Protein AF-A0A356D7M5-F1 (afdb_monomer_lite)

Foldseek 3Di:
DDDDDDDPPPDPPQQQLVWKWKWFWDLVLLVLLVVLVHPWHADNPDGIWMWTQGQQWIWIAHTPVGIDTGDRWDAAQAWDWLPLADPDTDIAHHGWTWDCPSQWIWIDDPVQLKIWIFGADNVPSHGNHIIITGPTDTDRDRDDPPPPPDDDDDDDDDDD

Structure (mmCIF, N/CA/C/O backbone):
data_AF-A0A356D7M5-F1
#
_entry.id   AF-A0A356D7M5-F1
#
loop_
_atom_site.group_PDB
_atom_site.id
_atom_site.type_symbol
_atom_site.label_atom_id
_atom_site.label_alt_id
_atom_site.label_comp_id
_atom_site.label_asym_id
_atom_site.label_entity_id
_atom_site.label_seq_id
_atom_site.pdbx_PDB_ins_code
_atom_site.Cartn_x
_atom_site.Cartn_y
_atom_site.Cartn_z
_atom_site.occupancy
_atom_site.B_iso_or_equiv
_atom_site.auth_seq_id
_atom_site.auth_comp_id
_atom_site.auth_asym_id
_atom_site.auth_atom_id
_atom_site.pdbx_PDB_model_num
ATOM 1 N N . MET A 1 1 ? -7.886 -54.446 -25.895 1.00 41.19 1 MET A N 1
ATOM 2 C CA . MET A 1 1 ? -8.118 -53.097 -26.451 1.00 41.19 1 MET A CA 1
ATOM 3 C C . MET A 1 1 ? -8.344 -52.152 -25.288 1.00 41.19 1 MET A C 1
ATOM 5 O O . MET A 1 1 ? -9.245 -52.403 -24.498 1.00 41.19 1 MET A O 1
ATOM 9 N N . LEU A 1 2 ? -7.453 -51.170 -25.135 1.00 37.38 2 LEU A N 1
ATOM 10 C CA . LEU A 1 2 ? -7.485 -50.152 -24.083 1.00 37.38 2 LEU A CA 1
ATOM 11 C C . LEU A 1 2 ? -8.700 -49.225 -24.253 1.00 37.38 2 LEU A C 1
ATOM 13 O O . LEU A 1 2 ? -9.018 -48.825 -25.372 1.00 37.38 2 LEU A O 1
ATOM 17 N N . LEU A 1 3 ? -9.328 -48.877 -23.126 1.00 44.66 3 LEU A N 1
ATOM 18 C CA . LEU A 1 3 ? -10.275 -47.769 -22.998 1.00 44.66 3 LEU A CA 1
ATOM 19 C C . LEU A 1 3 ? -9.586 -46.441 -23.333 1.00 44.66 3 LEU A C 1
ATOM 21 O O . LEU A 1 3 ? -8.499 -46.173 -22.825 1.00 44.66 3 LEU A O 1
ATOM 25 N N . VAL A 1 4 ? -10.280 -45.565 -24.058 1.00 46.41 4 VAL A N 1
ATOM 26 C CA . VAL A 1 4 ? -9.991 -44.126 -24.045 1.00 46.41 4 VAL A CA 1
ATOM 27 C C . VAL A 1 4 ? -11.286 -43.403 -23.699 1.00 46.41 4 VAL A C 1
ATOM 29 O O . VAL A 1 4 ? -12.134 -43.150 -24.551 1.00 46.41 4 VAL A O 1
ATOM 32 N N . SER A 1 5 ? -11.451 -43.115 -22.411 1.00 47.81 5 SER A N 1
ATOM 33 C CA . SER A 1 5 ? -12.431 -42.147 -21.928 1.00 47.81 5 SER A CA 1
ATOM 34 C C . SER A 1 5 ? -11.863 -40.754 -22.181 1.00 47.81 5 SER A C 1
ATOM 36 O O . SER A 1 5 ? -10.952 -40.316 -21.482 1.00 47.81 5 SER A O 1
ATOM 38 N N . THR A 1 6 ? -12.374 -40.053 -23.188 1.00 47.94 6 THR A N 1
ATOM 39 C CA . THR A 1 6 ? -12.081 -38.632 -23.396 1.00 47.94 6 THR A CA 1
ATOM 40 C C . THR A 1 6 ? -12.742 -37.815 -22.287 1.00 47.94 6 THR A C 1
ATOM 42 O O . THR A 1 6 ? -13.936 -37.523 -22.350 1.00 47.94 6 THR A O 1
ATOM 45 N N . LEU A 1 7 ? -11.970 -37.450 -21.261 1.00 44.62 7 LEU A N 1
ATOM 46 C CA . LEU A 1 7 ? -12.317 -36.342 -20.376 1.00 44.62 7 LEU A CA 1
ATOM 47 C C . LEU A 1 7 ? -12.173 -35.035 -21.162 1.00 44.62 7 LEU A C 1
ATOM 49 O O . LEU A 1 7 ? -11.067 -34.562 -21.409 1.00 44.62 7 LEU A O 1
ATOM 53 N N . LEU A 1 8 ? -13.301 -34.440 -21.541 1.00 43.56 8 LEU A N 1
ATOM 54 C CA . LEU A 1 8 ? -13.350 -33.047 -21.969 1.00 43.56 8 LEU A CA 1
ATOM 55 C C . LEU A 1 8 ? -13.308 -32.167 -20.713 1.00 43.56 8 LEU A C 1
ATOM 57 O O . LEU A 1 8 ? -14.339 -31.879 -20.111 1.00 43.56 8 LEU A O 1
ATOM 61 N N . LEU A 1 9 ? -12.110 -31.749 -20.301 1.00 44.34 9 LEU A N 1
ATOM 62 C CA . LEU A 1 9 ? -11.935 -30.634 -19.367 1.00 44.34 9 LEU A CA 1
ATOM 63 C C . LEU A 1 9 ? -12.141 -29.315 -20.125 1.00 44.34 9 LEU A C 1
ATOM 65 O O . LEU A 1 9 ? -11.195 -28.600 -20.442 1.00 44.34 9 LEU A O 1
ATOM 69 N N . SER A 1 10 ? -13.391 -28.981 -20.439 1.00 48.34 10 SER A N 1
ATOM 70 C CA . SER A 1 10 ? -13.758 -27.621 -20.836 1.00 48.34 10 SER A CA 1
ATOM 71 C C . SER A 1 10 ? -13.928 -26.781 -19.572 1.00 48.34 10 SER A C 1
ATOM 73 O O . SER A 1 10 ? -15.020 -26.686 -19.016 1.00 48.34 10 SER A O 1
ATOM 75 N N . GLY A 1 11 ? -12.819 -26.223 -19.094 1.00 40.78 11 GLY A N 1
ATOM 76 C CA . GLY A 1 11 ? -12.774 -25.369 -17.913 1.00 40.78 11 GLY A CA 1
ATOM 77 C C . GLY A 1 11 ? -11.823 -24.194 -18.099 1.00 40.78 11 GLY A C 1
ATOM 78 O O . GLY A 1 11 ? -10.948 -23.988 -17.268 1.00 40.78 11 GLY A O 1
ATOM 79 N N . CYS A 1 12 ? -11.968 -23.419 -19.176 1.00 44.22 12 CYS A N 1
ATOM 80 C CA . CYS A 1 12 ? -11.412 -22.066 -19.199 1.00 44.22 12 CYS A CA 1
ATOM 81 C C . CYS A 1 12 ? -12.345 -21.166 -18.385 1.00 44.22 12 CYS A C 1
ATOM 83 O O . CYS A 1 12 ? -13.221 -20.501 -18.935 1.00 44.22 12 CYS A O 1
ATOM 85 N N . ASN A 1 13 ? -12.177 -21.164 -17.062 1.00 40.31 13 ASN A N 1
ATOM 86 C CA . ASN A 1 13 ? -12.686 -20.064 -16.256 1.00 40.31 13 ASN A CA 1
ATOM 87 C C . ASN A 1 13 ? -11.842 -18.841 -16.620 1.00 40.31 13 ASN A C 1
ATOM 89 O O . ASN A 1 13 ? -10.735 -18.672 -16.115 1.00 40.31 13 ASN A O 1
ATOM 93 N N . LEU A 1 14 ? -12.346 -18.014 -17.538 1.00 40.84 14 LEU A N 1
ATOM 94 C CA . LEU A 1 14 ? -11.925 -16.622 -17.624 1.00 40.84 14 LEU A CA 1
ATOM 95 C C . LEU A 1 14 ? -12.161 -16.024 -16.238 1.00 40.84 14 LEU A C 1
ATOM 97 O O . LEU A 1 14 ? -13.302 -15.746 -15.865 1.00 40.84 14 LEU A O 1
ATOM 101 N N . ILE A 1 15 ? -11.093 -15.853 -15.458 1.00 45.78 15 ILE A N 1
ATOM 102 C CA . ILE A 1 15 ? -11.138 -14.983 -14.289 1.00 45.78 15 ILE A CA 1
ATOM 103 C C . ILE A 1 15 ? -11.249 -13.584 -14.871 1.00 45.78 15 ILE A C 1
ATOM 105 O O . ILE A 1 15 ? -10.267 -12.942 -15.242 1.00 45.78 15 ILE A O 1
ATOM 109 N N . ARG A 1 16 ? -12.490 -13.141 -15.044 1.00 45.72 16 ARG A N 1
ATOM 110 C CA . ARG A 1 16 ? -12.788 -11.767 -15.395 1.00 45.72 16 ARG A CA 1
ATOM 111 C C . ARG A 1 16 ? -12.283 -10.941 -14.220 1.00 45.72 16 ARG A C 1
ATOM 113 O O . ARG A 1 16 ? -12.908 -10.934 -13.167 1.00 45.72 16 ARG A O 1
ATOM 120 N N . SER A 1 17 ? -11.125 -10.300 -14.370 1.00 51.16 17 SER A N 1
ATOM 121 C CA . SER A 1 17 ? -10.681 -9.302 -13.402 1.00 51.16 17 SER A CA 1
ATOM 122 C C . SER A 1 17 ? -11.764 -8.232 -13.355 1.00 51.16 17 SER A C 1
ATOM 124 O O . SER A 1 17 ? -11.896 -7.432 -14.281 1.00 51.16 17 SER A O 1
ATOM 126 N N . GLU A 1 18 ? -12.578 -8.229 -12.300 1.00 61.41 18 GLU A N 1
ATOM 127 C CA . GLU A 1 18 ? -13.708 -7.308 -12.205 1.00 61.41 18 GLU A CA 1
ATOM 128 C C . GLU A 1 18 ? -13.230 -5.847 -12.200 1.00 61.41 18 GLU A C 1
ATOM 130 O O . GLU A 1 18 ? -13.965 -4.941 -12.615 1.00 61.41 18 GLU A O 1
ATOM 135 N N . ARG A 1 19 ? -11.992 -5.597 -11.741 1.00 83.62 19 ARG A N 1
ATOM 136 C CA . ARG A 1 19 ? -11.424 -4.260 -11.557 1.00 83.62 19 ARG A CA 1
ATOM 137 C C . ARG A 1 19 ? -9.889 -4.272 -11.689 1.00 83.62 19 ARG A C 1
ATOM 139 O O . ARG A 1 19 ? -9.196 -4.682 -10.763 1.00 83.62 19 ARG A O 1
ATOM 146 N N . ALA A 1 20 ? -9.374 -3.794 -12.822 1.00 91.25 20 ALA A N 1
ATOM 147 C CA . ALA A 1 20 ? -7.956 -3.479 -13.011 1.00 91.25 20 ALA A CA 1
ATOM 148 C C . ALA A 1 20 ? -7.731 -1.965 -12.892 1.00 91.25 20 ALA A C 1
ATOM 150 O O . ALA A 1 20 ? -8.600 -1.183 -13.283 1.00 91.25 20 ALA A O 1
ATOM 151 N N . PHE A 1 21 ? -6.574 -1.551 -12.386 1.00 93.38 21 PHE A N 1
ATOM 152 C CA . PHE A 1 21 ? -6.203 -0.156 -12.182 1.00 93.38 21 PHE A CA 1
ATOM 153 C C . PHE A 1 21 ? -4.765 0.075 -12.633 1.00 93.38 21 PHE A C 1
ATOM 155 O O . PHE A 1 21 ? -3.883 -0.715 -12.301 1.00 93.38 21 PHE A O 1
ATOM 162 N N . ASP A 1 22 ? -4.525 1.163 -13.357 1.00 94.44 22 ASP A N 1
ATOM 163 C CA . ASP A 1 22 ? -3.174 1.702 -13.509 1.00 94.44 22 ASP A CA 1
ATOM 164 C C . ASP A 1 22 ? -2.999 2.789 -12.444 1.00 94.44 22 ASP A C 1
ATOM 166 O O . ASP A 1 22 ? -3.803 3.721 -12.382 1.00 94.44 22 ASP A O 1
ATOM 170 N N . CYS A 1 23 ? -1.983 2.653 -11.598 1.00 96.44 23 CYS A N 1
ATOM 171 C CA . CYS A 1 23 ? -1.697 3.577 -10.506 1.00 96.44 23 CYS A CA 1
ATOM 172 C C . CYS A 1 23 ? -0.311 4.202 -10.666 1.00 96.44 23 CYS A C 1
ATOM 174 O O . CYS A 1 23 ? 0.619 3.553 -11.153 1.00 96.44 23 CYS A O 1
ATOM 176 N N . SER A 1 24 ? -0.157 5.431 -10.190 1.00 97.69 24 SER A N 1
ATOM 177 C CA . SER A 1 24 ? 1.128 6.103 -10.010 1.00 97.69 24 SER A CA 1
ATOM 178 C C . SER A 1 24 ? 1.832 5.552 -8.763 1.00 97.69 24 SER A C 1
ATOM 180 O O . SER A 1 24 ? 1.198 5.338 -7.730 1.00 97.69 24 SER A O 1
ATOM 182 N N . ILE A 1 25 ? 3.138 5.295 -8.852 1.00 97.56 25 ILE A N 1
ATOM 183 C CA . ILE A 1 25 ? 3.954 4.848 -7.714 1.00 97.56 25 ILE A CA 1
ATOM 184 C C . ILE A 1 25 ? 4.477 6.079 -6.976 1.00 97.56 25 ILE A C 1
ATOM 186 O O . ILE A 1 25 ? 5.190 6.893 -7.570 1.00 97.56 25 ILE A O 1
ATOM 190 N N . ASP A 1 26 ? 4.190 6.190 -5.678 1.00 96.94 26 ASP A N 1
ATOM 191 C CA . ASP A 1 26 ? 4.836 7.186 -4.827 1.00 96.94 26 ASP A CA 1
ATOM 192 C C . ASP A 1 26 ? 6.297 6.785 -4.569 1.00 96.94 26 ASP A C 1
ATOM 194 O O . ASP A 1 26 ? 6.600 5.869 -3.795 1.00 96.94 26 ASP A O 1
ATOM 198 N N . GLN A 1 27 ? 7.217 7.468 -5.254 1.00 96.38 27 GLN A N 1
ATOM 199 C CA . GLN A 1 27 ? 8.642 7.150 -5.186 1.00 96.38 27 GLN A CA 1
ATOM 200 C C . GLN A 1 27 ? 9.231 7.379 -3.798 1.00 96.38 27 GLN A C 1
ATOM 202 O O . GLN A 1 27 ? 10.138 6.646 -3.419 1.00 96.38 27 GLN A O 1
ATOM 207 N N . SER A 1 28 ? 8.707 8.320 -3.008 1.00 95.75 28 SER A N 1
ATOM 208 C CA . SER A 1 28 ? 9.234 8.566 -1.665 1.00 95.75 28 SER A CA 1
ATOM 209 C C . SER A 1 28 ? 8.990 7.368 -0.748 1.00 95.75 28 SER A C 1
ATOM 211 O O . SER A 1 28 ? 9.889 6.958 -0.017 1.00 95.75 28 SER A O 1
ATOM 213 N N . PHE A 1 29 ? 7.814 6.738 -0.820 1.00 95.81 29 PHE A N 1
ATOM 214 C CA . PHE A 1 29 ? 7.556 5.504 -0.069 1.00 95.81 29 PHE A CA 1
ATOM 215 C C . PHE A 1 29 ? 8.331 4.301 -0.618 1.00 95.81 29 PHE A C 1
ATOM 217 O O . PHE A 1 29 ? 8.822 3.477 0.161 1.00 95.81 29 PHE A O 1
ATOM 224 N N . ASN A 1 30 ? 8.497 4.222 -1.940 1.00 96.25 30 ASN A N 1
ATOM 225 C CA . ASN A 1 30 ? 9.304 3.172 -2.550 1.00 96.25 30 ASN A CA 1
ATOM 226 C C . ASN A 1 30 ? 10.784 3.265 -2.124 1.00 96.25 30 ASN A C 1
ATOM 228 O O . ASN A 1 30 ? 11.392 2.254 -1.775 1.00 96.25 30 ASN A O 1
ATOM 232 N N . GLU A 1 31 ? 11.351 4.473 -2.082 1.00 96.31 31 GLU A N 1
ATOM 233 C CA . GLU A 1 31 ? 12.710 4.743 -1.597 1.00 96.31 31 GLU A CA 1
ATOM 234 C C . GLU A 1 31 ? 12.872 4.367 -0.122 1.00 96.31 31 GLU A C 1
ATOM 236 O O . GLU A 1 31 ? 13.801 3.631 0.211 1.00 96.31 31 GLU A O 1
ATOM 241 N N . ILE A 1 32 ? 11.932 4.760 0.747 1.00 95.12 32 ILE A N 1
ATOM 242 C CA . ILE A 1 32 ? 11.956 4.373 2.168 1.00 95.12 32 ILE A CA 1
ATOM 243 C C . ILE A 1 32 ? 11.990 2.847 2.319 1.00 95.12 32 ILE A C 1
ATOM 245 O O . ILE A 1 32 ? 12.759 2.320 3.124 1.00 95.12 32 ILE A O 1
ATOM 249 N N . SER A 1 33 ? 11.183 2.126 1.539 1.00 95.25 33 SER A N 1
ATOM 250 C CA . SER A 1 33 ? 11.179 0.659 1.560 1.00 95.25 33 SER A CA 1
ATOM 251 C C . SER A 1 33 ? 12.525 0.077 1.153 1.00 95.25 33 SER A C 1
ATOM 253 O O . SER A 1 33 ? 13.014 -0.859 1.780 1.00 95.25 33 SER A O 1
ATOM 255 N N . ARG A 1 34 ? 13.167 0.648 0.130 1.00 95.31 34 ARG A N 1
ATOM 256 C CA . ARG A 1 34 ? 14.503 0.226 -0.310 1.00 95.31 34 ARG A CA 1
ATOM 257 C C . ARG A 1 34 ? 15.553 0.466 0.768 1.00 95.31 34 ARG A C 1
ATOM 259 O O . ARG A 1 34 ? 16.333 -0.436 1.057 1.00 95.31 34 ARG A O 1
ATOM 266 N N . GLU A 1 35 ? 15.552 1.639 1.394 1.00 96.00 35 GLU A N 1
ATOM 267 C CA . GLU A 1 35 ? 16.483 1.985 2.476 1.00 96.00 35 GLU A CA 1
ATOM 268 C C . GLU A 1 35 ? 16.348 1.060 3.691 1.00 96.00 35 GLU A C 1
ATOM 270 O O . GLU A 1 35 ? 17.331 0.766 4.374 1.00 96.00 35 GLU A O 1
ATOM 275 N N . ARG A 1 36 ? 15.131 0.572 3.948 1.00 93.81 36 ARG A N 1
ATOM 276 C CA . ARG A 1 36 ? 14.824 -0.336 5.059 1.00 93.81 36 ARG A CA 1
ATOM 277 C C . ARG A 1 36 ? 14.985 -1.814 4.712 1.00 93.81 36 ARG A C 1
ATOM 279 O O . ARG A 1 36 ? 14.780 -2.652 5.583 1.00 93.81 36 ARG A O 1
ATOM 286 N N . ASN A 1 37 ? 15.411 -2.143 3.490 1.00 92.38 37 ASN A N 1
ATOM 287 C CA . ASN A 1 37 ? 15.461 -3.514 2.974 1.00 92.38 37 ASN A CA 1
ATOM 288 C C . ASN A 1 37 ? 14.098 -4.224 3.068 1.00 92.38 37 ASN A C 1
ATOM 290 O O . ASN A 1 37 ? 14.010 -5.377 3.495 1.00 92.38 37 ASN A O 1
ATOM 294 N N . GLY A 1 38 ? 13.037 -3.516 2.683 1.00 90.50 38 GLY A N 1
ATOM 295 C CA . GLY A 1 38 ? 11.689 -4.054 2.595 1.00 90.50 38 GLY A CA 1
ATOM 296 C C . GLY A 1 38 ? 11.597 -5.267 1.668 1.00 90.50 38 GLY A C 1
ATOM 297 O O . GLY A 1 38 ? 12.377 -5.436 0.733 1.00 90.50 38 GLY A O 1
ATOM 298 N N . LEU A 1 39 ? 10.603 -6.109 1.929 1.00 89.00 39 LEU A N 1
ATOM 299 C CA . LEU A 1 39 ? 10.332 -7.362 1.227 1.00 89.00 39 LEU A CA 1
ATOM 300 C C . LEU A 1 39 ? 9.929 -7.152 -0.236 1.00 89.00 39 LEU A C 1
ATOM 302 O O . LEU A 1 39 ? 10.124 -8.045 -1.055 1.00 89.00 39 LEU A O 1
ATOM 306 N N . PHE A 1 40 ? 9.345 -5.998 -0.553 1.00 88.75 40 PHE A N 1
ATOM 307 C CA . PHE A 1 40 ? 8.913 -5.642 -1.898 1.00 88.75 40 PHE A CA 1
ATOM 308 C C . PHE A 1 40 ? 9.160 -4.159 -2.165 1.00 88.75 40 PHE A C 1
ATOM 310 O O . PHE A 1 40 ? 8.839 -3.281 -1.358 1.00 88.75 40 PHE A O 1
ATOM 317 N N . THR A 1 41 ? 9.743 -3.891 -3.330 1.00 94.62 41 THR A N 1
ATOM 318 C CA . THR A 1 41 ? 10.031 -2.544 -3.834 1.00 94.62 41 THR A CA 1
ATOM 319 C C . THR A 1 41 ? 9.802 -2.527 -5.331 1.00 94.62 41 THR A C 1
ATOM 321 O O . THR A 1 41 ? 9.993 -3.549 -5.980 1.00 94.62 41 THR A O 1
ATOM 324 N N . PHE A 1 42 ? 9.332 -1.423 -5.898 1.00 95.56 42 PHE A N 1
ATOM 325 C CA . PHE A 1 42 ? 9.268 -1.305 -7.352 1.00 95.56 42 PHE A CA 1
ATOM 326 C C . PHE A 1 42 ? 10.659 -0.993 -7.917 1.00 95.56 42 PHE A C 1
ATOM 328 O O . PHE A 1 42 ? 11.445 -0.311 -7.240 1.00 95.56 42 PHE A O 1
ATOM 335 N N . PRO A 1 43 ? 10.939 -1.401 -9.172 1.00 94.94 43 PRO A N 1
ATOM 336 C CA . PRO A 1 43 ? 12.117 -0.936 -9.890 1.00 94.94 43 PRO A CA 1
ATOM 337 C C . PRO A 1 43 ? 12.211 0.591 -9.829 1.00 94.94 43 PRO A C 1
ATOM 339 O O . PRO A 1 43 ? 11.215 1.282 -10.030 1.00 94.94 43 PRO A O 1
ATOM 342 N N . THR A 1 44 ? 13.406 1.141 -9.613 1.00 93.06 44 THR A N 1
ATOM 343 C CA . THR A 1 44 ? 13.597 2.596 -9.423 1.00 93.06 44 THR A CA 1
ATOM 344 C C . THR A 1 44 ? 13.164 3.445 -10.621 1.00 93.06 44 THR A C 1
ATOM 346 O O . THR A 1 44 ? 12.842 4.617 -10.467 1.00 93.06 44 THR A O 1
ATOM 349 N N . ALA A 1 45 ? 13.146 2.866 -11.823 1.00 93.69 45 ALA A N 1
ATOM 350 C CA . ALA A 1 45 ? 12.672 3.536 -13.033 1.00 93.69 45 ALA A CA 1
ATOM 351 C C . ALA A 1 45 ? 11.149 3.414 -13.248 1.00 93.69 45 ALA A C 1
ATOM 353 O O . ALA A 1 45 ? 10.605 4.064 -14.142 1.00 93.69 45 ALA A O 1
ATOM 354 N N . ALA A 1 46 ? 10.457 2.560 -12.487 1.00 95.19 46 ALA A N 1
ATOM 355 C CA . ALA A 1 46 ? 9.024 2.351 -12.632 1.00 95.19 46 ALA A CA 1
ATOM 356 C C . ALA A 1 46 ? 8.262 3.507 -11.984 1.00 95.19 46 ALA A C 1
ATOM 358 O O . ALA A 1 46 ? 8.359 3.732 -10.784 1.00 95.19 46 ALA A O 1
ATOM 359 N N . THR A 1 47 ? 7.468 4.220 -12.778 1.00 95.88 47 THR A N 1
ATOM 360 C CA . THR A 1 47 ? 6.621 5.329 -12.308 1.00 95.88 47 THR A CA 1
ATOM 361 C C . THR A 1 47 ? 5.166 4.924 -12.105 1.00 95.88 47 THR A C 1
ATOM 363 O O . THR A 1 47 ? 4.412 5.641 -11.455 1.00 95.88 47 THR A O 1
ATOM 366 N N . THR A 1 48 ? 4.765 3.779 -12.658 1.00 95.81 48 THR A N 1
ATOM 367 C CA . THR A 1 48 ? 3.399 3.262 -12.591 1.00 95.81 48 THR A CA 1
ATOM 368 C C . THR A 1 48 ? 3.394 1.766 -12.307 1.00 95.81 48 THR A C 1
ATOM 370 O O . THR A 1 48 ? 4.326 1.048 -12.677 1.00 95.81 48 THR A O 1
ATOM 373 N N . ALA A 1 49 ? 2.322 1.300 -11.673 1.00 94.81 49 ALA A N 1
ATOM 374 C CA . ALA A 1 49 ? 2.055 -0.104 -11.406 1.00 94.81 49 ALA A CA 1
ATOM 375 C C . ALA A 1 49 ? 0.636 -0.458 -11.853 1.00 94.81 49 ALA A C 1
ATOM 377 O O . ALA A 1 49 ? -0.283 0.356 -11.749 1.00 94.81 49 ALA A O 1
ATOM 378 N N . ARG A 1 50 ? 0.452 -1.695 -12.323 1.00 93.44 50 ARG A N 1
ATOM 379 C CA . ARG A 1 50 ? -0.880 -2.240 -12.584 1.00 93.44 50 ARG A CA 1
ATOM 380 C C . ARG A 1 50 ? -1.328 -3.091 -11.408 1.00 93.44 50 ARG A C 1
ATOM 382 O O . ARG A 1 50 ? -0.608 -3.999 -10.996 1.00 93.44 50 ARG A O 1
ATOM 389 N N . VAL A 1 51 ? -2.528 -2.798 -10.923 1.00 93.94 51 VAL A N 1
ATOM 390 C CA . VAL A 1 51 ? -3.168 -3.451 -9.783 1.00 93.94 51 VAL A CA 1
ATOM 391 C C . VAL A 1 51 ? -4.453 -4.116 -10.255 1.00 93.94 51 VAL A C 1
ATOM 393 O O . VAL A 1 51 ? -5.271 -3.492 -10.926 1.00 93.94 51 VAL A O 1
ATOM 396 N N . TYR A 1 52 ? -4.662 -5.368 -9.882 1.00 93.75 52 TYR A N 1
ATOM 397 C CA . TYR A 1 52 ? -5.914 -6.082 -10.087 1.00 93.75 52 TYR A CA 1
ATOM 398 C C . TYR A 1 52 ? -6.565 -6.346 -8.740 1.00 93.75 52 TYR A C 1
ATOM 400 O O . TYR A 1 52 ? -5.886 -6.675 -7.770 1.00 93.75 52 TYR A O 1
ATOM 408 N N . LEU A 1 53 ? -7.884 -6.213 -8.687 1.00 93.12 53 LEU A N 1
ATOM 409 C CA . LEU A 1 53 ? -8.682 -6.554 -7.522 1.00 93.12 53 LEU A CA 1
ATOM 410 C C . LEU A 1 53 ? -9.624 -7.699 -7.895 1.00 93.12 53 LEU A C 1
ATOM 412 O O . LEU A 1 53 ? -10.629 -7.484 -8.579 1.00 93.12 53 LEU A O 1
ATOM 416 N N . ILE A 1 54 ? -9.280 -8.907 -7.452 1.00 92.81 54 ILE A N 1
ATOM 417 C CA . ILE A 1 54 ? -9.985 -10.160 -7.75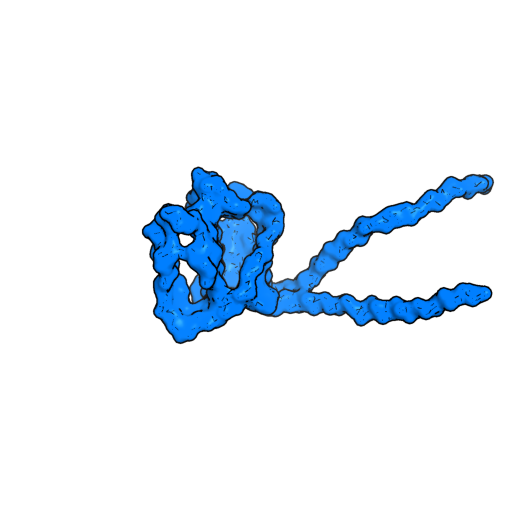5 1.00 92.81 54 ILE A CA 1
ATOM 418 C C . ILE A 1 54 ? -10.439 -10.756 -6.426 1.00 92.81 54 ILE A C 1
ATOM 420 O O . ILE A 1 54 ? -9.619 -10.934 -5.533 1.00 92.81 54 ILE A O 1
ATOM 424 N N . ASP A 1 55 ? -11.742 -10.993 -6.255 1.00 92.44 55 ASP A N 1
ATOM 425 C CA . ASP A 1 55 ? -12.317 -11.497 -4.996 1.00 92.44 55 ASP A CA 1
ATOM 426 C C . ASP A 1 55 ? -11.852 -10.705 -3.756 1.00 92.44 55 ASP A C 1
ATOM 428 O O . ASP A 1 55 ? -11.525 -11.255 -2.708 1.00 92.44 55 ASP A O 1
ATOM 432 N N . ASN A 1 56 ? -11.782 -9.376 -3.902 1.00 94.75 56 ASN A N 1
ATOM 433 C CA . ASN A 1 56 ? -11.254 -8.433 -2.907 1.00 94.75 56 ASN A CA 1
ATOM 434 C C . ASN A 1 56 ? -9.798 -8.687 -2.470 1.00 94.75 56 ASN A C 1
ATOM 436 O O . ASN A 1 56 ? -9.381 -8.185 -1.432 1.00 94.75 56 ASN A O 1
ATOM 440 N N . THR A 1 57 ? -9.020 -9.413 -3.268 1.00 95.38 57 THR A N 1
ATOM 441 C CA . THR A 1 57 ? -7.578 -9.613 -3.099 1.00 95.38 57 THR A CA 1
ATOM 442 C C . THR A 1 57 ? -6.822 -8.762 -4.116 1.00 95.38 57 THR A C 1
ATOM 444 O O . THR A 1 57 ? -7.204 -8.696 -5.289 1.00 95.38 57 THR A O 1
ATOM 447 N N . LEU A 1 58 ? -5.769 -8.076 -3.668 1.00 94.38 58 LEU A N 1
ATOM 448 C CA . LEU A 1 58 ? -4.918 -7.264 -4.539 1.00 94.38 58 LEU A CA 1
ATOM 449 C C . LEU A 1 58 ? -3.865 -8.139 -5.216 1.00 94.38 58 LEU A C 1
ATOM 451 O O . LEU A 1 58 ? -3.163 -8.900 -4.557 1.00 94.38 58 LEU A O 1
ATOM 455 N N . HIS A 1 59 ? -3.712 -7.976 -6.523 1.00 94.19 59 HIS A N 1
ATOM 456 C CA . HIS A 1 59 ? -2.601 -8.535 -7.282 1.00 94.19 59 HIS A CA 1
ATOM 457 C C . HIS A 1 59 ? -1.863 -7.401 -7.977 1.00 94.19 59 HIS A C 1
ATOM 459 O O . HIS A 1 59 ? -2.474 -6.624 -8.711 1.00 94.19 59 HIS A O 1
ATOM 465 N N . ILE A 1 60 ? -0.558 -7.290 -7.757 1.00 92.06 60 ILE A N 1
ATOM 466 C CA . ILE A 1 60 ? 0.263 -6.231 -8.347 1.00 92.06 60 ILE A CA 1
ATOM 467 C C . ILE A 1 60 ? 1.414 -6.869 -9.086 1.00 92.06 60 ILE A C 1
ATOM 469 O O . ILE A 1 60 ? 2.106 -7.729 -8.548 1.00 92.06 60 ILE A O 1
ATOM 473 N N . MET A 1 61 ? 1.635 -6.421 -10.310 1.00 85.81 61 MET A N 1
ATOM 474 C CA . MET A 1 61 ? 2.713 -6.955 -11.127 1.00 85.81 61 MET A CA 1
ATOM 475 C C . MET A 1 61 ? 3.982 -6.111 -11.015 1.00 85.81 61 MET A C 1
ATOM 477 O O . MET A 1 61 ? 3.904 -4.895 -10.823 1.00 85.81 61 MET A O 1
ATOM 481 N N . LYS A 1 62 ? 5.133 -6.742 -11.277 1.00 84.94 62 LYS A N 1
ATOM 482 C CA . LYS A 1 62 ? 6.434 -6.078 -11.503 1.00 84.94 62 LYS A CA 1
ATOM 483 C C . LYS A 1 62 ? 7.060 -5.390 -10.279 1.00 84.94 62 LYS A C 1
ATOM 485 O O . LYS A 1 62 ? 7.677 -4.333 -10.430 1.00 84.94 62 LYS A O 1
ATOM 490 N N . PHE A 1 63 ? 6.963 -5.980 -9.090 1.00 88.44 63 PHE A N 1
ATOM 491 C CA . PHE A 1 63 ? 7.917 -5.631 -8.034 1.00 88.44 63 PHE A CA 1
ATOM 492 C C . PHE A 1 63 ? 9.318 -6.173 -8.373 1.00 88.44 63 PHE A C 1
ATOM 494 O O . PHE A 1 63 ? 9.462 -7.179 -9.076 1.00 88.44 63 PHE A O 1
ATOM 501 N N . ASP A 1 64 ? 10.360 -5.531 -7.842 1.00 85.69 64 ASP A N 1
ATOM 502 C CA . ASP A 1 64 ? 11.694 -6.117 -7.718 1.00 85.69 64 ASP A CA 1
ATOM 503 C C . ASP A 1 64 ? 11.552 -7.378 -6.847 1.00 85.69 64 ASP A C 1
ATOM 505 O O . ASP A 1 64 ? 11.359 -7.287 -5.635 1.00 85.69 64 ASP A O 1
ATOM 509 N N . GLY A 1 65 ? 11.583 -8.559 -7.472 1.00 75.25 65 GLY A N 1
ATOM 510 C CA . GLY A 1 65 ? 11.375 -9.848 -6.796 1.00 75.25 65 GLY A CA 1
ATOM 511 C C . GLY A 1 65 ? 10.160 -10.651 -7.270 1.00 75.25 65 GLY A C 1
ATOM 512 O O . GLY A 1 65 ? 10.026 -11.806 -6.873 1.00 75.25 65 GLY A O 1
ATOM 513 N N . GLY A 1 66 ? 9.325 -10.094 -8.153 1.00 85.44 66 GLY A N 1
ATOM 514 C CA . GLY A 1 66 ? 8.211 -10.804 -8.787 1.00 85.44 66 GLY A CA 1
ATOM 515 C C . GLY A 1 66 ? 6.867 -10.103 -8.622 1.00 85.44 66 GLY A C 1
ATOM 516 O O . GLY A 1 66 ? 6.791 -8.925 -8.281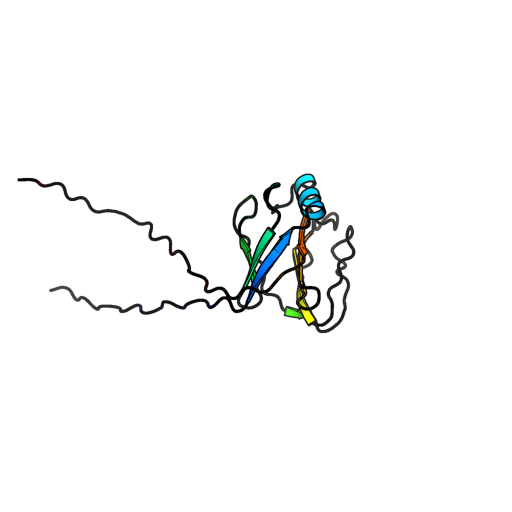 1.00 85.44 66 GLY A O 1
ATOM 517 N N . ASP A 1 67 ? 5.792 -10.832 -8.892 1.00 90.38 67 ASP A N 1
ATOM 518 C CA . ASP A 1 67 ? 4.435 -10.326 -8.710 1.00 90.38 67 ASP A CA 1
ATOM 519 C C . ASP A 1 67 ? 3.976 -10.528 -7.259 1.00 90.38 67 ASP A C 1
ATOM 521 O O . ASP A 1 67 ? 4.340 -11.498 -6.592 1.00 90.38 67 ASP A O 1
ATOM 525 N N . TYR A 1 68 ? 3.154 -9.607 -6.770 1.00 91.19 68 TYR A N 1
ATOM 526 C CA . TYR A 1 68 ? 2.573 -9.638 -5.436 1.00 91.19 68 TYR A CA 1
ATOM 527 C C . TYR A 1 68 ? 1.128 -10.119 -5.486 1.00 91.19 68 TYR A C 1
ATOM 529 O O . TYR A 1 68 ? 0.333 -9.640 -6.296 1.00 91.19 68 TYR A O 1
ATOM 537 N N . THR A 1 69 ? 0.780 -11.028 -4.581 1.00 94.44 69 THR A N 1
ATOM 538 C CA . THR A 1 69 ? -0.602 -11.403 -4.277 1.00 94.44 69 THR A CA 1
ATOM 539 C C . THR A 1 69 ? -0.836 -11.139 -2.800 1.00 94.44 69 THR A C 1
ATOM 541 O O . THR A 1 69 ? -0.146 -11.712 -1.958 1.00 94.44 69 THR A O 1
ATOM 544 N N . GLY A 1 70 ? -1.768 -10.237 -2.520 1.00 94.25 70 GLY A N 1
ATOM 545 C CA . GLY A 1 70 ? -2.098 -9.787 -1.178 1.00 94.25 70 GLY A CA 1
ATOM 546 C C . GLY A 1 70 ? -3.079 -10.701 -0.461 1.00 94.25 70 GLY A C 1
ATOM 547 O O . GLY A 1 70 ? -3.217 -11.888 -0.770 1.00 94.25 70 GLY A O 1
ATOM 548 N N . TYR A 1 71 ? -3.792 -10.118 0.494 1.00 96.69 71 TYR A N 1
ATOM 549 C CA . TYR A 1 71 ? -4.776 -10.821 1.306 1.00 96.69 71 TYR A CA 1
ATOM 550 C C . TYR A 1 71 ? -6.197 -10.481 0.865 1.00 96.69 71 TYR A C 1
ATOM 552 O O . TYR A 1 71 ? -6.471 -9.421 0.302 1.00 96.69 71 TYR A O 1
ATOM 560 N N . THR A 1 72 ? -7.138 -11.376 1.158 1.00 97.31 72 THR A N 1
ATOM 561 C CA . THR A 1 72 ? -8.556 -11.078 0.963 1.00 97.31 72 THR A CA 1
ATOM 562 C C . THR A 1 72 ? -8.989 -9.982 1.931 1.00 97.31 72 THR A C 1
ATOM 564 O O . THR A 1 72 ? -8.972 -10.162 3.151 1.00 97.31 72 THR A O 1
ATOM 567 N N . MET A 1 73 ? -9.397 -8.845 1.379 1.00 97.31 73 MET A N 1
ATOM 568 C CA . MET A 1 73 ? -9.798 -7.674 2.145 1.00 97.31 73 MET A CA 1
ATOM 569 C C . MET A 1 73 ? -11.295 -7.664 2.457 1.00 97.31 73 MET A C 1
ATOM 571 O O . MET A 1 73 ? -12.130 -8.225 1.743 1.00 97.31 73 MET A O 1
ATOM 575 N N . THR A 1 74 ? -11.644 -6.931 3.509 1.00 97.62 74 THR A N 1
ATOM 576 C CA . THR A 1 74 ? -13.025 -6.687 3.933 1.00 97.62 74 THR A CA 1
ATOM 577 C C . THR A 1 74 ? -13.355 -5.205 3.860 1.00 97.62 74 THR A C 1
ATOM 579 O O . THR A 1 74 ? -12.476 -4.353 3.977 1.00 97.62 74 THR A O 1
ATOM 582 N N . LYS A 1 75 ? -14.628 -4.877 3.635 1.00 97.94 75 LYS A N 1
ATOM 583 C CA . LYS A 1 75 ? -15.071 -3.485 3.606 1.00 97.94 75 LYS A CA 1
ATOM 584 C C . LYS A 1 75 ? -15.105 -2.916 5.020 1.00 97.94 75 LYS A C 1
ATOM 586 O O . LYS A 1 75 ? -15.675 -3.514 5.927 1.00 97.94 75 LYS A O 1
ATOM 591 N N . ASN A 1 76 ? -14.518 -1.743 5.189 1.00 97.62 76 ASN A N 1
ATOM 592 C CA . ASN A 1 76 ? -14.496 -1.032 6.447 1.00 97.62 76 ASN A CA 1
ATOM 593 C C . ASN A 1 76 ? -15.794 -0.240 6.654 1.00 97.62 76 ASN A C 1
ATOM 595 O O . ASN A 1 76 ? -16.192 0.562 5.808 1.00 97.62 76 ASN A O 1
ATOM 599 N N . GLU A 1 77 ? -16.440 -0.415 7.802 1.00 97.56 77 GLU A N 1
ATOM 600 C CA . GLU A 1 77 ? -17.739 0.212 8.091 1.00 97.56 77 GLU A CA 1
ATOM 601 C C . GLU A 1 77 ? -17.621 1.569 8.802 1.00 97.56 77 GLU A C 1
ATOM 603 O O . GLU A 1 77 ? -18.573 2.355 8.833 1.00 97.56 77 GLU A O 1
ATOM 608 N N . GLN A 1 78 ? -16.443 1.879 9.348 1.00 96.06 78 GLN A N 1
ATOM 609 C CA . GLN A 1 78 ? -16.202 3.086 10.134 1.00 96.06 78 GLN A CA 1
ATOM 610 C C . GLN A 1 78 ? -14.767 3.578 9.985 1.00 96.06 78 GLN A C 1
ATOM 612 O O . GLN A 1 78 ? -13.845 2.780 9.889 1.00 96.06 78 GLN A O 1
ATOM 617 N N . GLN A 1 79 ? -14.549 4.889 10.033 1.00 96.50 79 GLN A N 1
ATOM 618 C CA . GLN A 1 79 ? -13.189 5.420 10.011 1.00 96.50 79 GLN A CA 1
ATOM 619 C C . GLN A 1 79 ? -12.377 4.902 11.210 1.00 96.50 79 GLN A C 1
ATOM 621 O O . GLN A 1 79 ? -12.829 4.994 12.352 1.00 96.50 79 GLN A O 1
ATOM 626 N N . ARG A 1 80 ? -11.163 4.405 10.958 1.00 95.94 80 ARG A N 1
ATOM 627 C CA . ARG A 1 80 ? -10.229 3.948 11.997 1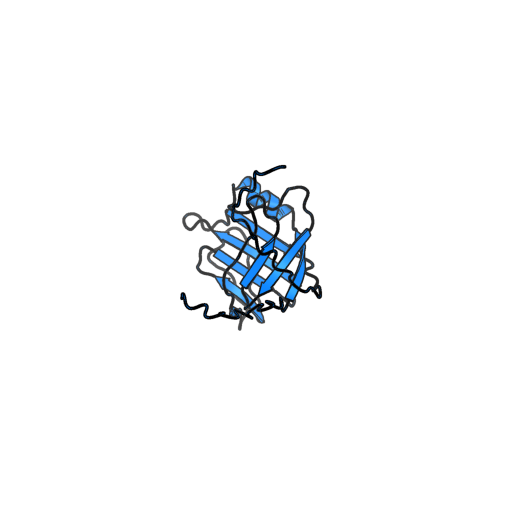.00 95.94 80 ARG A CA 1
ATOM 628 C C . ARG A 1 80 ? -8.786 4.296 11.654 1.00 95.94 80 ARG A C 1
ATOM 630 O O . ARG A 1 80 ? -8.429 4.406 10.485 1.00 95.94 80 ARG A O 1
ATOM 637 N N . GLN A 1 81 ? -7.961 4.454 12.682 1.00 96.38 81 GLN A N 1
ATOM 638 C CA . GLN A 1 81 ? -6.509 4.521 12.537 1.00 96.38 81 GLN A CA 1
ATOM 639 C C . GLN A 1 81 ? -5.919 3.116 12.706 1.00 96.38 81 GLN A C 1
ATOM 641 O O . GLN A 1 81 ? -6.436 2.304 13.477 1.00 96.38 81 GLN A O 1
ATOM 646 N N . VAL A 1 82 ? -4.845 2.827 11.979 1.00 95.62 82 VAL A N 1
ATOM 647 C CA . VAL A 1 82 ? -4.033 1.623 12.178 1.00 95.62 82 VAL A CA 1
ATOM 648 C C . VAL A 1 82 ? -3.022 1.905 13.288 1.00 95.62 82 VAL A C 1
ATOM 650 O O . VAL A 1 82 ? -2.180 2.787 13.144 1.00 95.62 82 VAL A O 1
ATOM 653 N N . GLU A 1 83 ? -3.119 1.190 14.409 1.00 94.00 83 GLU A N 1
ATOM 654 C CA . GLU A 1 83 ? -2.257 1.425 15.583 1.00 94.00 83 GLU A CA 1
ATOM 655 C C . GLU A 1 83 ? -0.933 0.649 15.540 1.00 94.00 83 GLU A C 1
ATOM 657 O O . GLU A 1 83 ? 0.015 1.002 16.242 1.00 94.00 83 GLU A O 1
ATOM 662 N N . SER A 1 84 ? -0.850 -0.402 14.719 1.00 93.19 84 SER A N 1
ATOM 663 C CA . SER A 1 84 ? 0.358 -1.223 14.565 1.00 93.19 84 SER A CA 1
ATOM 664 C C . SER A 1 84 ? 1.508 -0.466 13.893 1.00 93.19 84 SER A C 1
ATOM 666 O O . SER A 1 84 ? 2.669 -0.766 14.168 1.00 93.19 84 SER A O 1
ATOM 668 N N . ILE A 1 85 ? 1.199 0.544 13.073 1.00 94.81 85 ILE A N 1
ATOM 669 C CA . ILE A 1 85 ? 2.171 1.381 12.363 1.00 94.81 85 ILE A CA 1
ATOM 670 C C . ILE A 1 85 ? 2.473 2.627 13.204 1.00 94.81 85 ILE A C 1
ATOM 672 O O . ILE A 1 85 ? 1.599 3.457 13.449 1.00 94.81 85 ILE A O 1
ATOM 676 N N . LYS A 1 86 ? 3.723 2.776 13.650 1.00 92.94 86 LYS A N 1
ATOM 677 C CA . LYS A 1 86 ? 4.145 3.865 14.554 1.00 92.94 86 LYS A CA 1
ATOM 678 C C . LYS A 1 86 ? 4.806 5.045 13.855 1.00 92.94 86 LYS A C 1
ATOM 680 O O . LYS A 1 86 ? 4.907 6.123 14.434 1.00 92.94 86 LYS A O 1
ATOM 685 N N . ASP A 1 87 ? 5.313 4.835 12.653 1.00 90.12 87 ASP A N 1
ATOM 686 C CA . ASP A 1 87 ? 6.074 5.809 11.873 1.00 90.12 87 ASP A CA 1
ATOM 687 C C . ASP A 1 87 ? 5.232 6.557 10.835 1.00 90.12 87 ASP A C 1
ATOM 689 O O . ASP A 1 87 ? 5.623 7.642 10.409 1.00 90.12 87 ASP A O 1
ATOM 693 N N . PHE A 1 88 ? 4.053 6.037 10.494 1.00 90.25 88 PHE A N 1
ATOM 694 C CA . PHE A 1 88 ? 3.097 6.688 9.604 1.00 90.25 88 PHE A CA 1
ATOM 695 C C . PHE A 1 88 ? 1.701 6.682 10.207 1.00 90.25 88 PHE A C 1
ATOM 697 O O . PHE A 1 88 ? 1.258 5.706 10.809 1.00 90.25 88 PHE A O 1
ATOM 704 N N . LYS A 1 89 ? 0.966 7.773 9.991 1.00 93.06 89 LYS A N 1
ATOM 705 C CA . LYS A 1 89 ? -0.453 7.822 10.324 1.00 93.06 89 LYS A CA 1
ATOM 706 C C . LYS A 1 89 ? -1.256 7.226 9.172 1.00 93.06 89 LYS A C 1
ATOM 708 O O . LYS A 1 89 ? -1.546 7.922 8.204 1.00 93.06 89 LYS A O 1
ATOM 713 N N . VAL A 1 90 ? -1.635 5.959 9.302 1.00 94.56 90 VAL A N 1
ATOM 714 C CA . VAL A 1 9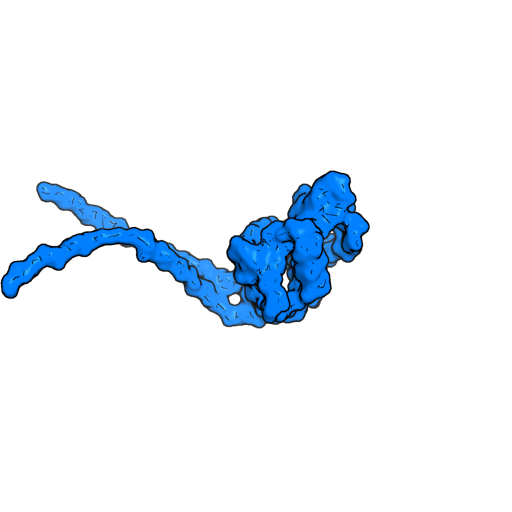0 ? -2.487 5.276 8.321 1.00 94.56 90 VAL A CA 1
ATOM 715 C C . VAL A 1 90 ? -3.934 5.297 8.798 1.00 94.56 90 VAL A C 1
ATOM 717 O O . VAL A 1 90 ? -4.259 4.818 9.887 1.00 94.56 90 VAL A O 1
ATOM 720 N N . MET A 1 91 ? -4.797 5.888 7.977 1.00 96.12 91 MET A N 1
ATOM 721 C CA . MET A 1 91 ? -6.233 5.983 8.212 1.00 96.12 91 MET A CA 1
ATOM 722 C C . MET A 1 91 ? -6.958 5.092 7.212 1.00 96.12 91 MET A C 1
ATOM 724 O O . MET A 1 91 ? -6.708 5.185 6.016 1.00 96.12 91 MET A O 1
ATOM 728 N N . ILE A 1 92 ? -7.878 4.272 7.708 1.00 96.94 92 ILE A N 1
ATOM 729 C CA . ILE A 1 92 ? -8.793 3.484 6.886 1.00 96.94 92 ILE A CA 1
ATOM 730 C C . ILE A 1 92 ? -10.154 4.159 6.990 1.00 96.94 92 ILE A C 1
ATOM 732 O O . ILE A 1 92 ? -10.729 4.271 8.079 1.00 96.94 92 ILE A O 1
ATOM 736 N N . SER A 1 93 ? -10.651 4.652 5.866 1.00 97.69 93 SER A N 1
ATOM 737 C CA . SER A 1 93 ? -11.913 5.378 5.782 1.00 97.69 93 SER A CA 1
ATOM 738 C C . SER A 1 93 ? -13.086 4.409 5.752 1.00 97.69 93 SER A C 1
ATOM 740 O O . SER A 1 93 ? -12.946 3.225 5.435 1.00 97.69 93 SER A O 1
ATOM 742 N N . LYS A 1 94 ? -14.277 4.903 6.093 1.00 97.69 94 LYS A N 1
ATOM 743 C CA . LYS A 1 94 ? -15.505 4.140 5.866 1.00 97.69 94 LYS A CA 1
ATOM 744 C C . LYS A 1 94 ? -15.657 3.891 4.364 1.00 97.69 94 LYS A C 1
ATOM 746 O O . LYS A 1 94 ? -15.645 4.834 3.588 1.00 97.69 94 LYS A O 1
ATOM 751 N N . GLY A 1 95 ? -15.864 2.639 3.974 1.00 97.06 95 GLY A N 1
ATOM 752 C CA . GLY A 1 95 ? -16.028 2.228 2.583 1.00 97.06 95 GLY A CA 1
ATOM 753 C C . GLY A 1 95 ? -14.764 1.684 1.920 1.00 97.06 95 GLY A C 1
ATOM 754 O O . GLY A 1 95 ? -14.903 0.990 0.911 1.00 97.06 95 GLY A O 1
ATOM 755 N N . ASP A 1 96 ? -13.583 1.920 2.499 1.00 97.94 96 ASP A N 1
ATOM 756 C CA . ASP A 1 96 ? -12.328 1.328 2.029 1.00 97.94 96 ASP A CA 1
ATOM 757 C C . ASP A 1 96 ? -12.364 -0.197 2.188 1.00 97.94 96 ASP A C 1
ATOM 759 O O . ASP A 1 96 ? -13.001 -0.724 3.104 1.00 97.94 96 ASP A O 1
ATOM 763 N N . LEU A 1 97 ? -11.672 -0.916 1.308 1.00 97.81 97 LEU A N 1
ATOM 764 C CA . LEU A 1 97 ? -11.342 -2.317 1.546 1.00 97.81 97 LEU A CA 1
ATOM 765 C C . LEU A 1 97 ? -10.025 -2.379 2.311 1.00 97.81 97 LEU A C 1
ATOM 767 O O . LEU A 1 97 ? -9.100 -1.632 1.998 1.00 97.81 97 LEU A O 1
ATOM 771 N N . TYR A 1 98 ? -9.933 -3.268 3.294 1.00 98.19 98 TYR A N 1
ATOM 772 C CA . TYR A 1 98 ? -8.700 -3.448 4.039 1.00 98.19 98 TYR A CA 1
ATOM 773 C C . TYR A 1 98 ? -8.477 -4.877 4.531 1.00 98.19 98 TYR A C 1
ATOM 775 O O . TYR A 1 98 ? -9.418 -5.650 4.743 1.00 98.19 98 TYR A O 1
ATOM 783 N N . TYR A 1 99 ? -7.208 -5.180 4.766 1.00 98.12 99 TYR A N 1
ATOM 784 C CA . TYR A 1 99 ? -6.727 -6.305 5.554 1.00 98.12 99 TYR A CA 1
ATOM 785 C C . TYR A 1 99 ? -5.753 -5.772 6.610 1.00 98.12 99 TYR A C 1
ATOM 787 O O . TYR A 1 99 ? -4.995 -4.845 6.335 1.00 98.12 99 TYR A O 1
ATOM 795 N N . ASP A 1 100 ? -5.795 -6.324 7.820 1.00 96.38 100 ASP A N 1
ATOM 796 C CA . ASP A 1 100 ? -4.922 -5.935 8.932 1.00 96.38 100 ASP A CA 1
ATOM 797 C C . ASP A 1 100 ? -4.798 -7.105 9.920 1.00 96.38 100 ASP A C 1
ATOM 799 O O . ASP A 1 100 ? -5.758 -7.422 10.627 1.00 96.38 100 ASP A O 1
ATOM 803 N N . ASP A 1 101 ? -3.625 -7.747 9.968 1.00 95.31 101 ASP A N 1
ATOM 804 C CA . ASP A 1 101 ? -3.268 -8.747 10.993 1.00 95.31 101 ASP A CA 1
ATOM 805 C C . ASP A 1 101 ? -2.255 -8.214 12.024 1.00 95.31 101 ASP A C 1
ATOM 807 O O . ASP A 1 101 ? -1.665 -8.979 12.793 1.00 95.31 101 ASP A O 1
ATOM 811 N N . GLY A 1 102 ? -2.020 -6.899 12.026 1.00 91.62 102 GLY A N 1
ATOM 812 C CA . GLY A 1 102 ? -1.009 -6.230 12.838 1.00 91.62 102 GLY A CA 1
ATOM 813 C C . GLY A 1 102 ? 0.418 -6.294 12.281 1.00 91.62 102 GLY A C 1
ATOM 814 O O . GLY A 1 102 ? 1.263 -5.535 12.754 1.00 91.62 102 GLY A O 1
ATOM 815 N N . ARG A 1 103 ? 0.702 -7.144 11.285 1.00 93.88 103 ARG A N 1
ATOM 816 C CA . ARG A 1 103 ? 2.003 -7.211 10.593 1.00 93.88 103 ARG A CA 1
ATOM 817 C C . ARG A 1 103 ? 1.886 -6.771 9.146 1.00 93.88 103 ARG A C 1
ATOM 819 O O . ARG A 1 103 ? 2.697 -5.974 8.703 1.00 93.88 103 ARG A O 1
ATOM 826 N N . ALA A 1 104 ? 0.900 -7.279 8.423 1.00 95.38 104 ALA A N 1
ATOM 827 C CA . ALA A 1 104 ? 0.569 -6.857 7.077 1.00 95.38 104 ALA A CA 1
ATOM 828 C C . ALA A 1 104 ? -0.725 -6.048 7.120 1.00 95.38 104 ALA A C 1
ATOM 830 O O . ALA A 1 104 ? -1.733 -6.484 7.681 1.00 95.38 104 ALA A O 1
ATOM 831 N N . ILE A 1 105 ? -0.671 -4.859 6.531 1.00 96.88 105 ILE A N 1
ATOM 832 C CA . ILE A 1 105 ? -1.804 -3.961 6.392 1.00 96.88 105 ILE A CA 1
ATOM 833 C C . ILE A 1 105 ? -1.922 -3.595 4.922 1.00 96.88 105 ILE A C 1
ATOM 835 O O . ILE A 1 105 ? -0.987 -3.056 4.331 1.00 96.88 105 ILE A O 1
ATOM 839 N N . GLU A 1 106 ? -3.082 -3.878 4.346 1.00 97.69 106 GLU A N 1
ATOM 840 C CA . GLU A 1 106 ? -3.425 -3.523 2.973 1.00 97.69 106 GLU A CA 1
ATOM 841 C C . GLU A 1 106 ? -4.670 -2.661 2.991 1.00 97.69 106 GLU A C 1
ATOM 843 O O . GLU A 1 106 ? -5.623 -2.953 3.715 1.00 97.69 106 GLU A O 1
ATOM 848 N N . VAL A 1 107 ? -4.665 -1.597 2.200 1.00 97.81 107 VAL A N 1
ATOM 849 C CA . VAL A 1 107 ? -5.796 -0.685 2.082 1.00 97.81 107 VAL A CA 1
ATOM 850 C C . VAL A 1 107 ? -6.006 -0.382 0.614 1.00 97.81 107 VAL A C 1
ATOM 852 O O . VAL A 1 107 ? -5.097 0.089 -0.062 1.00 97.81 107 VAL A O 1
ATOM 855 N N . PHE A 1 108 ? -7.217 -0.599 0.126 1.00 97.44 108 PHE A N 1
ATOM 856 C CA . PHE A 1 108 ? -7.673 -0.059 -1.144 1.00 97.44 108 PHE A CA 1
ATOM 857 C C . PHE A 1 108 ? -8.780 0.949 -0.868 1.00 97.44 108 PHE A C 1
ATOM 859 O O . PHE A 1 108 ? -9.831 0.583 -0.337 1.00 97.44 108 PHE A O 1
ATOM 866 N N . SER A 1 109 ? -8.550 2.208 -1.242 1.00 97.00 109 SER A N 1
ATOM 867 C CA . SER A 1 109 ? -9.532 3.280 -1.099 1.00 97.00 109 SER A CA 1
ATOM 868 C C . SER A 1 109 ? -10.102 3.658 -2.467 1.00 97.00 109 SER A C 1
ATOM 870 O O . SER A 1 109 ? -9.450 4.379 -3.229 1.00 97.00 109 SER A O 1
ATOM 872 N N . PRO A 1 110 ? -11.325 3.204 -2.807 1.00 92.75 110 PRO A N 1
ATOM 873 C CA . PRO A 1 110 ? -11.960 3.558 -4.072 1.00 92.75 110 PRO A CA 1
ATOM 874 C C . PRO A 1 110 ? -12.247 5.056 -4.189 1.00 92.75 110 PRO A C 1
ATOM 876 O O . PRO A 1 110 ? -12.171 5.608 -5.278 1.00 92.75 110 PRO A O 1
ATOM 879 N N . GLU A 1 111 ? -12.595 5.712 -3.080 1.00 94.00 111 GLU A N 1
ATOM 880 C CA . GLU A 1 111 ? -12.928 7.141 -3.072 1.00 94.00 111 GLU A CA 1
ATOM 881 C C . GLU A 1 111 ? -11.682 8.007 -3.283 1.00 94.00 111 GLU A C 1
ATOM 883 O O . GLU A 1 111 ? -11.722 8.982 -4.031 1.00 94.00 111 GLU A O 1
ATOM 888 N N . GLN A 1 112 ? -10.559 7.622 -2.670 1.00 95.94 112 GLN A N 1
ATOM 889 C CA . GLN A 1 112 ? -9.296 8.352 -2.794 1.00 95.94 112 GLN A CA 1
ATOM 890 C C . GLN A 1 112 ? -8.479 7.927 -4.023 1.00 95.94 112 GLN A C 1
ATOM 892 O O . GLN A 1 112 ? -7.506 8.596 -4.361 1.00 95.94 112 GLN A O 1
ATOM 897 N N . ASN A 1 113 ? -8.876 6.853 -4.714 1.00 96.25 113 ASN A N 1
ATOM 898 C CA . ASN A 1 113 ? -8.116 6.217 -5.795 1.00 96.25 113 ASN A CA 1
ATOM 899 C C . ASN A 1 113 ? -6.684 5.863 -5.367 1.00 96.25 113 ASN A C 1
ATOM 901 O O . ASN A 1 113 ? -5.721 6.149 -6.084 1.00 96.25 113 ASN A O 1
ATOM 905 N N . THR A 1 114 ? -6.544 5.260 -4.185 1.00 97.69 114 THR A N 1
ATOM 906 C CA . THR A 1 114 ? -5.245 4.888 -3.615 1.00 97.69 114 THR A CA 1
ATOM 907 C C . THR A 1 114 ? -5.198 3.427 -3.206 1.00 97.69 114 THR A C 1
ATOM 909 O O . THR A 1 114 ? -6.218 2.800 -2.897 1.00 97.69 114 THR A O 1
ATOM 912 N N . VAL A 1 115 ? -3.983 2.886 -3.192 1.00 97.44 115 VAL A N 1
ATOM 913 C CA . VAL A 1 115 ? -3.685 1.575 -2.621 1.00 97.44 115 VAL A CA 1
ATOM 914 C C . VAL A 1 115 ? -2.474 1.711 -1.702 1.00 97.44 115 VAL A C 1
ATOM 916 O O . VAL A 1 115 ? -1.462 2.279 -2.100 1.00 97.44 115 VAL A O 1
ATOM 919 N N . GLY A 1 116 ? -2.565 1.204 -0.478 1.00 96.25 116 GLY A N 1
ATOM 920 C CA . GLY A 1 116 ? -1.482 1.202 0.500 1.00 96.25 116 GLY A CA 1
ATOM 921 C C . GLY A 1 116 ? -1.143 -0.213 0.955 1.00 96.25 116 GLY A C 1
ATOM 922 O O . GLY A 1 116 ? -2.046 -0.998 1.236 1.00 96.25 116 GLY A O 1
ATOM 923 N N . PHE A 1 117 ? 0.149 -0.512 1.069 1.00 93.25 117 PHE A N 1
ATOM 924 C CA . PHE A 1 117 ? 0.677 -1.774 1.587 1.00 93.25 117 PHE A CA 1
ATOM 925 C C . PHE A 1 117 ? 1.749 -1.480 2.616 1.00 93.25 117 PHE A C 1
ATOM 927 O O . PHE A 1 117 ? 2.698 -0.752 2.324 1.00 93.25 117 PHE A O 1
ATOM 934 N N . TYR A 1 118 ? 1.615 -2.067 3.796 1.00 95.12 118 TYR A N 1
ATOM 935 C CA . TYR A 1 118 ? 2.526 -1.851 4.907 1.00 95.12 118 TYR A CA 1
ATOM 936 C C . TYR A 1 118 ? 2.865 -3.193 5.542 1.00 95.12 118 TYR A C 1
ATOM 938 O O . TYR A 1 118 ? 1.977 -3.902 6.012 1.00 95.12 118 TYR A O 1
ATOM 946 N N . TYR A 1 119 ?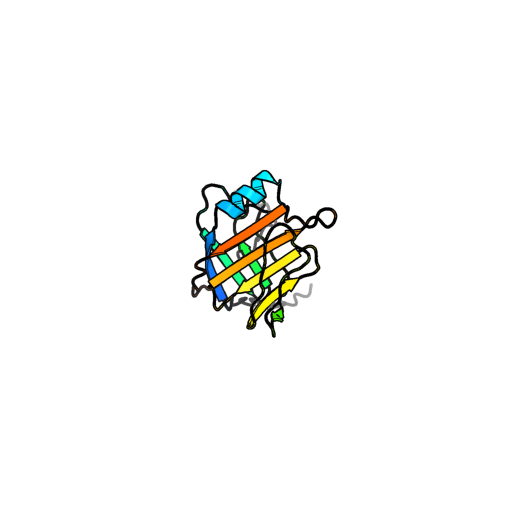 4.151 -3.532 5.568 1.00 95.06 119 TYR A N 1
ATOM 947 C CA . TYR A 1 119 ? 4.675 -4.653 6.339 1.00 95.06 119 TYR A CA 1
ATOM 948 C C . TYR A 1 119 ? 5.476 -4.115 7.512 1.00 95.06 119 TYR A C 1
ATOM 950 O O . TYR A 1 119 ? 6.513 -3.474 7.339 1.00 95.06 119 TYR A O 1
ATOM 958 N N . VAL A 1 120 ? 4.954 -4.376 8.701 1.00 95.25 120 VAL A N 1
ATOM 959 C CA . VAL A 1 120 ? 5.403 -3.849 9.980 1.00 95.25 120 VAL A CA 1
ATOM 960 C C . VAL A 1 120 ? 6.318 -4.853 10.662 1.00 95.25 120 VAL A C 1
ATOM 962 O O . VAL A 1 120 ? 5.956 -6.018 10.843 1.00 95.25 120 VAL A O 1
ATOM 965 N N . ASP A 1 121 ? 7.482 -4.389 11.112 1.00 92.88 121 ASP A N 1
ATOM 966 C CA . ASP A 1 121 ? 8.308 -5.140 12.048 1.00 92.88 121 ASP A CA 1
ATOM 967 C C . ASP A 1 121 ? 7.596 -5.197 13.412 1.00 92.88 121 ASP A C 1
ATOM 969 O O . ASP A 1 121 ? 7.454 -4.166 14.081 1.00 92.88 121 ASP A O 1
ATOM 973 N N . PRO A 1 122 ? 7.184 -6.386 13.888 1.00 89.19 122 PRO A N 1
ATOM 974 C CA . PRO A 1 122 ? 6.445 -6.517 15.140 1.00 89.19 122 PRO A CA 1
ATOM 975 C C . PRO A 1 122 ? 7.252 -6.082 16.372 1.00 89.19 122 PRO A C 1
ATOM 977 O O . PRO A 1 122 ? 6.667 -5.822 17.423 1.00 89.19 122 PRO A O 1
ATOM 980 N N . LYS A 1 123 ? 8.588 -6.003 16.283 1.00 90.62 123 LYS A N 1
ATOM 981 C CA . LYS A 1 123 ? 9.436 -5.561 17.399 1.00 90.62 123 LYS A CA 1
ATOM 982 C C . LYS A 1 123 ? 9.420 -4.049 17.555 1.00 90.62 123 LYS A C 1
ATOM 984 O O . LYS A 1 123 ? 9.377 -3.545 18.677 1.00 90.62 123 LYS A O 1
ATOM 989 N N . THR A 1 124 ? 9.486 -3.321 16.445 1.00 92.25 124 THR A N 1
ATOM 990 C CA . THR A 1 124 ? 9.623 -1.861 16.460 1.00 92.25 124 THR A CA 1
ATOM 991 C C . THR A 1 124 ? 8.306 -1.138 16.195 1.00 92.25 124 THR A C 1
ATOM 993 O O . THR A 1 124 ? 8.124 -0.025 16.690 1.00 92.25 124 THR A O 1
ATOM 996 N N . GLY A 1 125 ? 7.365 -1.768 15.489 1.00 92.75 125 GLY A N 1
ATOM 997 C CA . GLY A 1 125 ? 6.146 -1.142 14.973 1.00 92.75 125 GLY A CA 1
ATOM 998 C C . GLY A 1 125 ? 6.402 -0.212 13.784 1.00 92.75 125 GLY A C 1
ATOM 999 O O . GLY A 1 125 ? 5.554 0.618 13.472 1.00 92.75 125 GLY A O 1
ATOM 1000 N N . LYS A 1 126 ? 7.586 -0.283 13.164 1.00 93.94 126 LYS A N 1
ATOM 1001 C CA . LYS A 1 126 ? 7.920 0.473 11.951 1.00 93.94 126 LYS A CA 1
ATOM 1002 C C . LYS A 1 126 ? 7.607 -0.360 10.719 1.00 93.94 126 LYS A C 1
ATOM 1004 O O . LYS A 1 126 ? 7.763 -1.578 10.756 1.00 93.94 126 LYS A O 1
ATOM 1009 N N . ALA A 1 127 ? 7.185 0.289 9.642 1.00 93.38 127 ALA A N 1
ATOM 1010 C CA . ALA A 1 127 ? 6.955 -0.396 8.378 1.00 93.38 127 ALA A CA 1
ATOM 1011 C C . ALA A 1 127 ? 8.257 -0.491 7.564 1.00 93.38 127 ALA A C 1
ATOM 1013 O O . ALA A 1 127 ? 8.810 0.528 7.154 1.00 93.38 127 ALA A O 1
ATOM 1014 N N . ASP A 1 128 ? 8.752 -1.701 7.320 1.00 92.00 128 ASP A N 1
ATOM 1015 C CA . ASP A 1 128 ? 9.973 -1.921 6.532 1.00 92.00 128 ASP A CA 1
ATOM 1016 C C . ASP A 1 128 ? 9.671 -2.020 5.034 1.00 92.00 128 ASP A C 1
ATOM 1018 O O . ASP A 1 128 ? 10.500 -1.652 4.209 1.00 92.00 128 ASP A O 1
ATOM 1022 N N . SER A 1 129 ? 8.464 -2.473 4.675 1.00 92.38 129 SER A N 1
ATOM 1023 C CA . SER A 1 129 ? 7.970 -2.443 3.289 1.00 92.38 129 SER A CA 1
ATOM 1024 C C . SER A 1 129 ? 6.719 -1.586 3.229 1.00 92.38 129 SER A C 1
ATOM 1026 O O . SER A 1 129 ? 5.739 -1.867 3.917 1.00 92.38 129 SER A O 1
ATOM 1028 N N . ILE A 1 130 ? 6.774 -0.527 2.434 1.00 94.81 130 ILE A N 1
ATOM 1029 C CA . ILE A 1 130 ? 5.746 0.494 2.291 1.00 94.81 130 ILE A CA 1
ATOM 1030 C C . ILE A 1 130 ? 5.568 0.799 0.814 1.00 94.81 130 ILE A C 1
ATOM 1032 O O . ILE A 1 130 ? 6.465 1.318 0.154 1.00 94.81 130 ILE A O 1
ATOM 1036 N N . GLN A 1 131 ? 4.382 0.535 0.296 1.00 95.62 131 GLN A N 1
ATOM 1037 C CA . GLN A 1 131 ? 4.039 0.940 -1.057 1.00 95.62 131 GLN A CA 1
ATOM 1038 C C . GLN A 1 131 ? 2.760 1.741 -1.001 1.00 95.62 131 GLN A C 1
ATOM 1040 O O . GLN A 1 131 ? 1.758 1.287 -0.451 1.00 95.62 131 GLN A O 1
ATOM 1045 N N . TYR A 1 132 ? 2.821 2.946 -1.551 1.00 96.62 132 TYR A N 1
ATOM 1046 C CA . TYR A 1 132 ? 1.675 3.823 -1.662 1.00 96.62 132 TYR A CA 1
ATOM 1047 C C . TYR A 1 132 ? 1.478 4.155 -3.133 1.00 96.62 132 TYR A C 1
ATOM 1049 O O . TYR A 1 132 ? 2.338 4.742 -3.787 1.00 96.62 132 TYR A O 1
ATOM 1057 N N . LEU A 1 133 ? 0.360 3.687 -3.664 1.00 97.44 133 LEU A N 1
ATOM 1058 C CA . LEU A 1 133 ? -0.050 3.886 -5.036 1.00 97.44 133 LEU A CA 1
ATOM 1059 C C . LEU A 1 133 ? -1.158 4.929 -5.057 1.00 97.44 133 LEU A C 1
ATO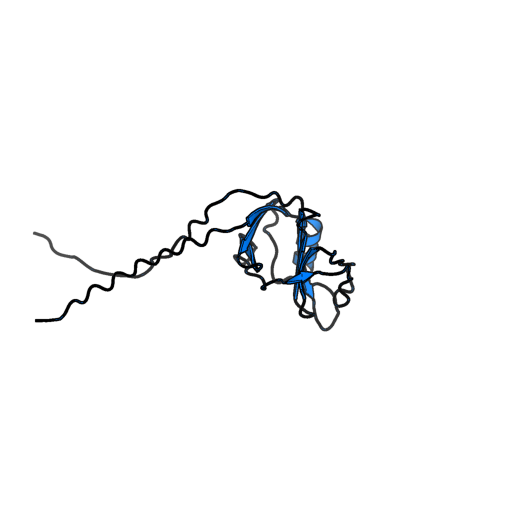M 1061 O O . LEU A 1 133 ? -2.107 4.860 -4.272 1.00 97.44 133 LEU A O 1
ATOM 1065 N N . THR A 1 134 ? -1.034 5.888 -5.958 1.00 97.81 134 THR A N 1
ATOM 1066 C CA . THR A 1 134 ? -1.952 7.017 -6.095 1.00 97.81 134 THR A CA 1
ATOM 1067 C C . THR A 1 134 ? -2.547 7.046 -7.492 1.00 97.81 134 THR A C 1
ATOM 1069 O O . THR A 1 134 ? -2.121 6.308 -8.381 1.00 97.81 134 THR A O 1
ATOM 1072 N N . GLU A 1 135 ? -3.561 7.890 -7.689 1.00 97.00 135 GLU A N 1
ATOM 1073 C CA . GLU A 1 135 ? -4.162 8.125 -9.007 1.00 97.00 135 GLU A CA 1
ATOM 1074 C C . GLU A 1 135 ? -4.605 6.826 -9.705 1.00 97.00 135 GLU A C 1
ATOM 1076 O O . GLU A 1 135 ? -4.513 6.702 -10.923 1.00 97.00 135 GLU A O 1
ATOM 1081 N N . CYS A 1 136 ? -5.082 5.843 -8.936 1.00 95.50 136 CYS A N 1
ATOM 1082 C CA . CYS A 1 136 ? -5.470 4.537 -9.451 1.00 95.50 136 CYS A CA 1
ATOM 1083 C C . CYS A 1 136 ? -6.702 4.640 -10.353 1.00 95.50 136 CYS A C 1
ATOM 1085 O O . CYS A 1 136 ? -7.844 4.658 -9.889 1.00 95.50 136 CYS A O 1
ATOM 1087 N N . GLN A 1 137 ? -6.478 4.680 -11.664 1.00 93.38 137 GLN A N 1
ATOM 1088 C CA . GLN A 1 137 ? -7.540 4.796 -12.655 1.00 93.38 137 GLN A CA 1
ATOM 1089 C C . GLN A 1 137 ? -7.983 3.419 -13.117 1.00 93.38 137 GLN A C 1
ATOM 1091 O O . GLN A 1 137 ? -7.176 2.619 -13.595 1.00 93.38 137 GLN A O 1
ATOM 1096 N N . ARG A 1 138 ? -9.291 3.155 -13.023 1.00 89.88 138 ARG A N 1
ATOM 1097 C CA . ARG A 1 138 ? -9.865 1.902 -13.512 1.00 89.88 138 ARG A CA 1
ATOM 1098 C C . ARG A 1 138 ? -9.600 1.755 -15.012 1.00 89.88 138 ARG A C 1
ATOM 1100 O O . ARG A 1 138 ? -9.911 2.646 -15.801 1.00 89.88 138 ARG A O 1
ATOM 1107 N N . ARG A 1 139 ? -9.081 0.596 -15.399 1.00 82.25 139 ARG A N 1
ATOM 1108 C CA . ARG A 1 139 ? -8.982 0.136 -16.781 1.00 82.25 139 ARG A CA 1
ATOM 1109 C C . ARG A 1 139 ? -9.955 -1.013 -16.991 1.00 82.25 139 ARG A C 1
ATOM 1111 O O . ARG A 1 139 ? -10.107 -1.886 -16.137 1.00 82.25 139 ARG A O 1
ATOM 1118 N N . GLU A 1 140 ? -10.630 -0.996 -18.130 1.00 65.69 140 GLU A N 1
ATOM 1119 C CA . GLU A 1 140 ? -11.315 -2.182 -18.626 1.00 65.69 140 GLU A CA 1
ATOM 1120 C C . GLU A 1 140 ? -10.246 -3.101 -19.219 1.00 65.69 140 GLU A C 1
ATOM 1122 O O . GLU A 1 140 ? -9.581 -2.730 -20.186 1.00 65.69 140 GLU A O 1
ATOM 1127 N N . THR A 1 141 ? -10.029 -4.269 -18.613 1.00 56.97 141 THR A N 1
ATOM 1128 C CA . THR A 1 141 ? -9.051 -5.235 -19.122 1.00 56.97 141 THR A CA 1
ATOM 1129 C C . THR A 1 141 ? -9.512 -6.665 -18.864 1.00 56.97 141 THR A C 1
ATOM 1131 O O . THR A 1 141 ? -9.876 -7.019 -17.742 1.00 56.97 141 THR A O 1
ATOM 1134 N N . GLU A 1 142 ? -9.475 -7.488 -19.911 1.00 49.16 142 GLU A N 1
ATOM 1135 C CA . GLU A 1 142 ? -9.571 -8.947 -19.838 1.00 49.16 142 GLU A CA 1
ATOM 1136 C C . GLU A 1 142 ? -8.190 -9.500 -19.460 1.00 49.16 142 GLU A C 1
ATOM 1138 O O . GLU A 1 142 ? -7.171 -9.060 -19.992 1.00 49.16 142 GLU A O 1
ATOM 1143 N N . LEU A 1 143 ? -8.134 -10.411 -18.488 1.00 50.97 143 LEU A N 1
ATOM 1144 C CA . LEU A 1 143 ? -6.880 -10.996 -18.017 1.00 50.97 143 LEU A CA 1
ATOM 1145 C C . LEU A 1 143 ? -6.626 -12.276 -18.821 1.00 50.97 143 LEU A C 1
ATOM 1147 O O . LEU A 1 143 ? -7.242 -13.308 -18.556 1.00 50.97 143 LEU A O 1
ATOM 1151 N N . GLU A 1 144 ? -5.751 -12.217 -19.827 1.00 44.28 144 GLU A N 1
ATOM 1152 C CA . GLU A 1 144 ? -5.244 -13.430 -20.472 1.00 44.28 144 GLU A CA 1
ATOM 1153 C C . GLU A 1 144 ? -4.236 -14.092 -19.529 1.00 44.28 144 GLU A C 1
ATOM 1155 O O . GLU A 1 144 ? -3.112 -13.626 -19.344 1.00 44.28 144 GLU A O 1
ATOM 1160 N N . LEU A 1 145 ? -4.656 -15.180 -18.884 1.00 41.09 145 LEU A N 1
ATOM 1161 C CA . LEU A 1 145 ? -3.759 -16.016 -18.102 1.00 41.09 145 LEU A CA 1
ATOM 1162 C C . LEU A 1 145 ? -2.806 -16.718 -19.083 1.00 41.09 145 LEU A C 1
ATOM 1164 O O . LEU A 1 145 ? -3.208 -17.654 -19.779 1.00 41.09 145 LEU A O 1
ATOM 1168 N N . HIS A 1 146 ? -1.546 -16.288 -19.161 1.00 39.94 146 HIS A N 1
ATOM 1169 C CA . HIS A 1 146 ? -0.517 -17.076 -19.836 1.00 39.94 146 HIS A CA 1
ATOM 1170 C C . HIS A 1 146 ? -0.288 -18.361 -19.035 1.00 39.94 146 HIS A C 1
ATOM 1172 O O . HIS A 1 146 ? 0.467 -18.405 -18.067 1.00 39.94 146 HIS A O 1
ATOM 1178 N N . SER A 1 147 ? -0.992 -19.423 -19.428 1.00 34.25 147 SER A N 1
ATOM 1179 C CA . SER A 1 147 ? -0.699 -20.779 -18.989 1.00 34.25 147 SER A CA 1
ATOM 1180 C C . SER A 1 147 ? 0.697 -21.138 -19.494 1.00 34.25 147 SER A C 1
ATOM 1182 O O . SER A 1 147 ? 0.903 -21.337 -20.692 1.00 34.25 147 SER A O 1
ATOM 1184 N N . HIS A 1 148 ? 1.660 -21.205 -18.575 1.00 45.94 148 HIS A N 1
ATOM 1185 C CA . HIS A 1 148 ? 2.914 -21.905 -18.808 1.00 45.94 148 HIS A CA 1
ATOM 1186 C C . HIS A 1 148 ? 2.584 -23.355 -19.151 1.00 45.94 148 HIS A C 1
ATOM 1188 O O . HIS A 1 148 ? 2.237 -24.152 -18.280 1.00 45.94 148 HIS A O 1
ATOM 1194 N N . LYS A 1 149 ? 2.679 -23.689 -20.436 1.00 37.56 149 LYS A N 1
ATOM 1195 C CA . LYS A 1 149 ? 2.744 -25.068 -20.898 1.00 37.56 149 LYS A CA 1
ATOM 1196 C C . LYS A 1 149 ? 4.207 -25.409 -21.158 1.00 37.56 149 LYS A C 1
ATOM 1198 O O . LYS A 1 149 ? 4.603 -25.651 -22.290 1.00 37.56 149 LYS A O 1
ATOM 1203 N N . ASP A 1 150 ? 4.999 -25.404 -20.091 1.00 49.62 150 ASP A N 1
ATOM 1204 C CA . ASP A 1 150 ? 6.198 -26.231 -20.057 1.00 49.62 150 ASP A CA 1
ATOM 1205 C C . ASP A 1 150 ? 5.752 -27.631 -19.643 1.00 49.62 150 ASP A C 1
ATOM 1207 O O . ASP A 1 150 ? 5.227 -27.812 -18.549 1.00 49.62 150 ASP A O 1
ATOM 1211 N N . HIS A 1 151 ? 5.878 -28.592 -20.559 1.00 40.22 151 HIS A N 1
ATOM 1212 C CA . HIS A 1 151 ? 6.517 -29.884 -20.304 1.00 40.22 151 HIS A CA 1
ATOM 1213 C C . HIS A 1 151 ? 6.577 -30.730 -21.587 1.00 40.22 151 HIS A C 1
ATOM 1215 O O . HIS A 1 151 ? 5.563 -31.219 -22.072 1.00 40.22 151 HIS A O 1
ATOM 1221 N N . ASN A 1 152 ? 7.825 -30.888 -22.041 1.00 40.59 152 ASN A N 1
ATOM 1222 C CA . ASN A 1 152 ? 8.529 -32.107 -22.455 1.00 40.59 152 ASN A CA 1
ATOM 1223 C C . ASN A 1 152 ? 8.073 -32.979 -23.637 1.00 40.59 152 ASN A C 1
ATOM 1225 O O . ASN A 1 152 ? 6.942 -33.439 -23.692 1.00 40.59 152 ASN A O 1
ATOM 1229 N N . HIS A 1 153 ? 9.119 -33.308 -24.417 1.00 41.66 153 HIS A N 1
ATOM 1230 C CA . HIS A 1 153 ? 9.429 -34.557 -25.133 1.00 41.66 153 HIS A CA 1
ATOM 1231 C C . HIS A 1 153 ? 8.382 -35.093 -26.117 1.00 41.66 153 HIS A C 1
ATOM 1233 O O . HIS A 1 153 ? 7.297 -35.498 -25.729 1.00 41.66 153 HIS A O 1
ATOM 1239 N N . ASP A 1 154 ? 8.776 -35.213 -27.384 1.00 39.69 154 ASP A N 1
ATOM 1240 C CA . ASP A 1 154 ? 9.239 -36.518 -27.859 1.00 39.69 154 ASP A CA 1
ATOM 1241 C C . ASP A 1 154 ? 10.138 -36.359 -29.091 1.00 39.69 154 ASP A C 1
ATOM 1243 O O . ASP A 1 154 ? 9.992 -35.430 -29.891 1.00 39.69 154 ASP A O 1
ATOM 1247 N N . ASP A 1 155 ? 11.128 -37.245 -29.139 1.00 49.41 155 ASP A N 1
ATOM 1248 C CA . ASP A 1 155 ? 12.029 -37.511 -30.248 1.00 49.41 155 ASP A CA 1
ATOM 1249 C C . ASP A 1 155 ? 11.255 -37.863 -31.525 1.00 49.41 155 ASP A C 1
ATOM 1251 O O . ASP A 1 155 ? 10.233 -38.535 -31.460 1.00 49.41 155 ASP A O 1
ATOM 1255 N N . ASP A 1 156 ? 11.799 -37.498 -32.685 1.00 41.69 156 ASP A N 1
ATOM 1256 C CA . ASP A 1 156 ? 11.639 -38.309 -33.896 1.00 41.69 156 ASP A CA 1
ATOM 1257 C C . ASP A 1 156 ? 12.833 -38.065 -34.825 1.00 41.69 156 ASP A C 1
ATOM 1259 O O . ASP A 1 156 ? 12.851 -37.241 -35.742 1.00 41.69 156 ASP A O 1
ATOM 1263 N N . ASP A 1 157 ? 13.882 -38.815 -34.512 1.00 48.50 157 ASP A N 1
ATOM 1264 C CA . ASP A 1 157 ? 14.829 -39.333 -35.483 1.00 48.50 157 ASP A CA 1
ATOM 1265 C C . ASP A 1 157 ? 14.052 -40.313 -36.382 1.00 48.50 157 ASP A C 1
ATOM 1267 O O . ASP A 1 157 ? 13.437 -41.235 -35.851 1.00 48.50 157 ASP A O 1
ATOM 1271 N N . HIS A 1 158 ? 14.035 -40.119 -37.705 1.00 42.25 158 HIS A N 1
ATOM 1272 C CA . HIS A 1 158 ? 14.252 -41.164 -38.724 1.00 42.25 158 HIS A CA 1
ATOM 1273 C C . HIS A 1 158 ? 13.962 -40.646 -40.143 1.00 42.25 158 HIS A C 1
ATOM 1275 O O . HIS A 1 158 ? 12.828 -40.417 -40.561 1.00 42.25 158 HIS A O 1
ATOM 1281 N N . ASN A 1 159 ? 15.058 -40.547 -40.893 1.00 37.03 159 ASN A N 1
ATOM 1282 C CA . ASN A 1 159 ? 15.146 -40.468 -42.348 1.00 37.03 159 ASN A CA 1
ATOM 1283 C C . ASN A 1 159 ? 14.678 -41.798 -42.995 1.00 37.03 159 ASN A C 1
ATOM 1285 O O . ASN A 1 159 ? 14.837 -42.861 -42.384 1.00 37.03 159 ASN A O 1
ATOM 1289 N N . PRO A 1 160 ? 14.148 -41.780 -44.230 1.00 47.16 160 PRO A N 1
ATOM 1290 C CA . PRO A 1 160 ? 15.017 -42.011 -45.391 1.00 47.16 160 PRO A CA 1
ATOM 1291 C C . PRO A 1 160 ? 14.850 -41.014 -46.546 1.00 47.16 160 PRO A C 1
ATOM 1293 O O . PRO A 1 160 ? 13.697 -40.682 -46.904 1.00 47.16 160 PRO A O 1
#

Radius of gyration: 20.98 Å; chains: 1; bounding box: 34×62×63 Å

Sequence (160 aa):
MLLVSTLLLSGCNLIRSERAFDCSIDQSFNEISRERNGLFTFPTAATTARVYLIDNTLHIMKFDGGDYTGYTMTKNEQQRQVESIKDFKVMISKGDLYYDDGRAIEVFSPEQNTVGFYYVDPKTGKADSIQYLTECQRRETELELHSHKDHNHDDDDHNP

pLDDT: mean 82.18, std 21.49, range [34.25, 98.19]

Secondary structure (DSSP, 8-state):
-----------------SEEEEEEE-HHHHHHHHHTT-S-B--TT--EEEEEEETTEEEEEEEBTEEEEEEE-EE--S-EE-SS-SSS--EE-TT-EEEESSSEEEEEETTTTEEEEEEE-TTT--EEEEEEEEEEEEE---------------------